Protein AF-A0AAE4MWT1-F1 (afdb_monomer_lite)

Sequence (106 aa):
MREQGLRPGDPDWEKWGICDYITKPRVQAAITGKTPNEQPIKGNYRFTDEFPMSDGFEENAEFFTLTYEAEKSVSHNLAFVRIAPLLWLRAGARGERIEKIPGIRI

pLDDT: mean 89.34, std 9.92, range [42.38, 97.25]

Secondary structure (DSSP, 8-state):
-GGGT--TT-HHHHTTSHIIIIIHHHHHHHHHSB-TTSPBPPSEE-SSS-EEGGG--S------------HHHHHTTTTHHHHHHHHHHHTTS-S----S-TT---

Organism: NCBI:txid1463164

Structure (mmCIF, N/CA/C/O backbone):
data_AF-A0AAE4MWT1-F1
#
_entry.id   AF-A0AAE4MWT1-F1
#
loop_
_atom_site.group_PDB
_atom_site.id
_atom_site.type_symbol
_atom_site.label_atom_id
_atom_site.label_alt_id
_atom_site.label_comp_id
_atom_site.label_asym_id
_atom_site.label_entity_id
_atom_site.label_seq_id
_atom_site.pdbx_PDB_ins_code
_atom_site.Cartn_x
_atom_site.Cartn_y
_atom_site.Cartn_z
_atom_site.occupancy
_atom_site.B_iso_or_equiv
_atom_site.auth_seq_id
_atom_site.auth_comp_id
_atom_site.auth_asym_id
_atom_site.auth_atom_id
_atom_site.pdbx_PDB_model_num
ATOM 1 N N . MET A 1 1 ? 2.701 23.025 7.961 1.00 68.88 1 MET A N 1
ATOM 2 C CA . MET A 1 1 ? 1.559 22.149 8.316 1.00 68.88 1 MET A CA 1
ATOM 3 C C . MET A 1 1 ? 0.882 22.538 9.622 1.00 68.88 1 MET A C 1
ATOM 5 O O . MET A 1 1 ? -0.283 22.891 9.568 1.00 68.88 1 MET A O 1
ATOM 9 N N . ARG A 1 2 ? 1.569 22.553 10.777 1.00 72.38 2 ARG A N 1
ATOM 10 C CA . ARG A 1 2 ? 0.937 22.999 12.042 1.00 72.38 2 ARG A CA 1
ATOM 11 C C . ARG A 1 2 ? 0.489 24.465 12.009 1.00 72.38 2 ARG A C 1
ATOM 13 O O . ARG A 1 2 ? -0.588 24.784 12.486 1.00 72.38 2 ARG A O 1
ATOM 20 N N . GLU A 1 3 ? 1.267 25.326 11.357 1.00 80.69 3 GLU A N 1
ATOM 21 C CA . GLU A 1 3 ? 0.911 26.734 11.097 1.00 80.69 3 GLU A CA 1
ATOM 22 C C . GLU A 1 3 ? -0.285 26.899 10.144 1.00 80.69 3 GLU A C 1
ATOM 24 O O . GLU A 1 3 ? -0.927 27.939 10.139 1.00 80.69 3 GLU A O 1
ATOM 29 N N . GLN A 1 4 ? -0.614 25.860 9.368 1.00 86.06 4 GLN A N 1
ATOM 30 C CA . GLN A 1 4 ? -1.811 25.809 8.519 1.00 86.06 4 GLN A CA 1
ATOM 31 C C . GLN A 1 4 ? -3.017 25.208 9.267 1.00 86.06 4 GLN A C 1
ATOM 33 O O . GLN A 1 4 ? -4.060 24.990 8.665 1.00 86.06 4 GLN A O 1
ATOM 38 N N . GLY A 1 5 ? -2.882 24.903 10.566 1.00 91.56 5 GLY A N 1
ATOM 39 C CA . GLY A 1 5 ? -3.947 24.334 11.399 1.00 91.56 5 GLY A CA 1
ATOM 40 C C . GLY A 1 5 ? -4.215 22.837 11.202 1.00 91.56 5 GLY A C 1
ATOM 41 O O . GLY A 1 5 ? -5.083 22.298 11.885 1.00 91.56 5 GLY A O 1
ATOM 42 N N . LEU A 1 6 ? -3.467 22.166 10.319 1.00 91.56 6 LEU A N 1
ATOM 43 C CA . LEU A 1 6 ? -3.643 20.744 10.009 1.00 91.56 6 LEU A CA 1
ATOM 44 C C . LEU A 1 6 ? -3.147 19.843 11.148 1.00 91.56 6 LEU A C 1
ATOM 46 O O . LEU A 1 6 ? -2.122 20.124 11.785 1.00 91.56 6 LEU A O 1
ATOM 50 N N . ARG A 1 7 ? -3.855 18.736 11.366 1.00 89.75 7 ARG A N 1
ATOM 51 C CA . ARG A 1 7 ? -3.580 17.721 12.388 1.00 89.75 7 ARG A CA 1
ATOM 52 C C . ARG A 1 7 ? -3.252 16.372 11.737 1.00 89.75 7 ARG A C 1
ATOM 54 O O . ARG A 1 7 ? -3.737 16.094 10.643 1.00 89.75 7 ARG A O 1
ATOM 61 N N . PRO A 1 8 ? -2.470 15.507 12.410 1.00 87.62 8 PRO A N 1
ATOM 62 C CA . PRO A 1 8 ? -2.338 14.112 11.997 1.00 87.62 8 PRO A CA 1
ATOM 63 C C . PRO A 1 8 ? -3.716 13.464 11.813 1.00 87.62 8 PRO A C 1
ATOM 65 O O . PRO A 1 8 ? -4.590 13.627 12.668 1.00 87.62 8 PRO A O 1
ATOM 68 N N . GLY A 1 9 ? -3.896 12.751 10.705 1.00 85.12 9 GLY A N 1
ATOM 69 C CA . GLY A 1 9 ? -5.171 12.199 10.250 1.00 85.12 9 GLY A CA 1
ATOM 70 C C . GLY A 1 9 ? -5.912 13.060 9.221 1.00 85.12 9 GLY A C 1
ATOM 71 O O . GLY A 1 9 ? -6.749 12.520 8.497 1.00 85.12 9 GLY A O 1
ATOM 72 N N . ASP A 1 10 ? -5.604 14.357 9.100 1.00 91.44 10 ASP A N 1
ATOM 73 C CA . ASP A 1 10 ? -6.190 15.187 8.045 1.00 91.44 10 ASP A CA 1
ATOM 74 C C . ASP A 1 10 ? -5.638 14.755 6.674 1.00 91.44 1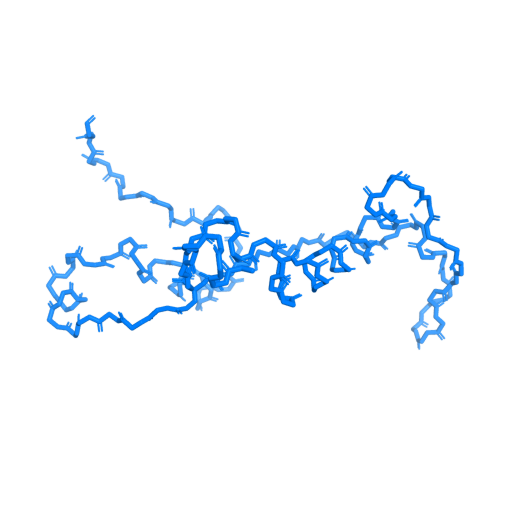0 ASP A C 1
ATOM 76 O O . ASP A 1 10 ? -4.423 14.599 6.536 1.00 91.44 10 ASP A O 1
ATOM 80 N N . PRO A 1 11 ? -6.463 14.624 5.618 1.00 91.50 11 PRO A N 1
ATOM 81 C CA . PRO A 1 11 ? -5.983 14.191 4.300 1.00 91.50 11 PRO A CA 1
ATOM 82 C C . PRO A 1 11 ? -4.846 15.060 3.742 1.00 91.50 11 PRO A C 1
ATOM 84 O O . PRO A 1 11 ? -3.890 14.556 3.153 1.00 91.50 11 PRO A O 1
ATOM 87 N N . ASP A 1 12 ? -4.913 16.373 3.976 1.00 91.88 12 ASP A N 1
ATOM 88 C CA . ASP A 1 12 ? -3.876 17.319 3.559 1.00 91.88 12 ASP A CA 1
ATOM 89 C C . ASP A 1 12 ? -2.582 17.215 4.371 1.00 91.88 12 ASP A C 1
ATOM 91 O O . ASP A 1 12 ? -1.541 17.687 3.909 1.00 91.88 12 ASP A O 1
ATOM 95 N N . TRP A 1 13 ? -2.634 16.594 5.551 1.00 91.50 13 TRP A N 1
ATOM 96 C CA . TRP A 1 13 ? -1.465 16.210 6.333 1.00 91.50 13 TRP A CA 1
ATOM 97 C C . TRP A 1 13 ? -0.900 14.875 5.835 1.00 91.50 13 TRP A C 1
ATOM 99 O O . TRP A 1 13 ? 0.279 14.791 5.485 1.00 91.50 13 TRP A O 1
ATOM 109 N N . GLU A 1 14 ? -1.746 13.845 5.756 1.00 91.62 14 GLU A N 1
ATOM 110 C CA . GLU A 1 14 ? -1.335 12.469 5.453 1.00 91.62 14 GLU A CA 1
ATOM 111 C C . GLU A 1 14 ? -0.725 12.320 4.057 1.00 91.62 14 GLU A C 1
ATOM 113 O O . GLU A 1 14 ? 0.275 11.619 3.909 1.00 91.62 14 GLU A O 1
ATOM 118 N N . LYS A 1 15 ? -1.209 13.077 3.059 1.00 92.75 15 LYS A N 1
ATOM 119 C CA . LYS A 1 15 ? -0.686 13.024 1.680 1.00 92.75 15 LYS A CA 1
ATOM 120 C C . LYS A 1 15 ? 0.809 13.334 1.547 1.00 92.75 15 LYS A C 1
ATOM 122 O O . LYS A 1 15 ? 1.409 12.987 0.535 1.00 92.75 15 LYS A O 1
ATOM 127 N N . TRP A 1 16 ? 1.403 14.007 2.535 1.00 92.88 16 TRP A N 1
ATOM 128 C CA . TRP A 1 16 ? 2.839 14.307 2.573 1.00 92.88 16 TRP A CA 1
ATOM 129 C C . TRP A 1 16 ? 3.619 13.400 3.532 1.00 92.88 16 TRP A C 1
ATOM 131 O O . TRP A 1 16 ? 4.840 13.521 3.648 1.00 92.88 16 TRP A O 1
ATOM 141 N N . GLY A 1 17 ? 2.936 12.493 4.230 1.00 91.38 17 GLY A N 1
ATOM 142 C CA . GLY A 1 17 ? 3.563 11.448 5.023 1.00 91.38 17 GLY A CA 1
ATOM 143 C C . GLY A 1 17 ? 4.356 10.483 4.142 1.00 91.38 17 GLY A C 1
ATOM 144 O O . GLY A 1 17 ? 4.057 10.292 2.966 1.00 91.38 17 GLY A O 1
ATOM 145 N N . ILE A 1 18 ? 5.373 9.831 4.715 1.00 93.44 18 ILE A N 1
ATOM 146 C CA . ILE A 1 18 ? 6.272 8.931 3.968 1.00 93.44 18 ILE A CA 1
ATOM 147 C C . ILE A 1 18 ? 5.489 7.816 3.260 1.00 93.44 18 ILE A C 1
ATOM 149 O O . ILE A 1 18 ? 5.808 7.473 2.123 1.00 93.44 18 ILE A O 1
ATOM 153 N N . CYS A 1 19 ? 4.457 7.267 3.910 1.00 92.75 19 CYS A N 1
ATOM 154 C CA . CYS A 1 19 ? 3.650 6.194 3.334 1.00 92.75 19 CYS A CA 1
ATOM 155 C C . CYS A 1 19 ? 2.960 6.639 2.035 1.00 92.75 19 CYS A C 1
ATOM 157 O O . CYS A 1 19 ? 3.168 6.014 0.997 1.00 92.75 19 CYS A O 1
ATOM 159 N N . ASP A 1 20 ? 2.206 7.739 2.077 1.00 93.88 20 ASP A N 1
ATOM 160 C CA . ASP A 1 20 ? 1.414 8.208 0.935 1.00 93.88 20 ASP A CA 1
ATOM 161 C C . ASP A 1 20 ? 2.255 8.919 -0.124 1.00 93.88 20 ASP A C 1
ATOM 163 O O . ASP A 1 20 ? 2.030 8.723 -1.315 1.00 93.88 20 ASP A O 1
ATOM 167 N N . TYR A 1 21 ? 3.250 9.706 0.285 1.00 94.88 21 TYR A N 1
ATOM 168 C CA . TYR A 1 21 ? 4.037 10.514 -0.642 1.00 94.88 21 TYR A CA 1
ATOM 169 C C . TYR A 1 21 ? 5.175 9.740 -1.313 1.00 94.88 21 TYR A C 1
ATOM 171 O O . TYR A 1 21 ? 5.544 10.031 -2.449 1.00 94.88 21 TYR A O 1
ATOM 179 N N . ILE A 1 22 ? 5.761 8.759 -0.618 1.00 94.62 22 ILE A N 1
ATOM 180 C CA . ILE A 1 22 ? 6.950 8.041 -1.095 1.00 94.62 22 ILE A CA 1
ATOM 181 C C . ILE A 1 22 ? 6.652 6.564 -1.314 1.00 94.62 22 ILE A C 1
ATOM 183 O O . ILE A 1 22 ? 6.854 6.056 -2.417 1.00 94.62 22 ILE A O 1
ATOM 187 N N . THR A 1 23 ? 6.197 5.853 -0.283 1.00 95.88 23 THR A N 1
ATOM 188 C CA . THR A 1 23 ? 6.108 4.388 -0.324 1.00 95.88 23 THR A CA 1
ATOM 189 C C . THR A 1 23 ? 5.071 3.911 -1.334 1.00 95.88 23 THR A C 1
ATOM 191 O O . THR A 1 23 ? 5.419 3.126 -2.214 1.00 95.88 23 THR A O 1
ATOM 194 N N . LYS A 1 24 ? 3.825 4.399 -1.259 1.00 95.88 24 LYS A N 1
ATOM 195 C CA . LYS A 1 24 ? 2.748 3.989 -2.173 1.00 95.88 24 LYS A CA 1
ATOM 196 C C . LYS A 1 24 ? 3.091 4.281 -3.643 1.00 95.88 24 LYS A C 1
ATOM 198 O O . LYS A 1 24 ? 3.035 3.337 -4.432 1.00 95.88 24 LYS A O 1
ATOM 203 N N . PRO A 1 25 ? 3.554 5.492 -4.027 1.00 95.81 25 PRO A N 1
ATOM 204 C CA . PRO A 1 25 ? 3.960 5.761 -5.405 1.00 95.81 25 PRO A CA 1
ATOM 205 C C . PRO A 1 25 ? 5.117 4.881 -5.876 1.00 95.81 25 PRO A C 1
ATOM 207 O O . PRO A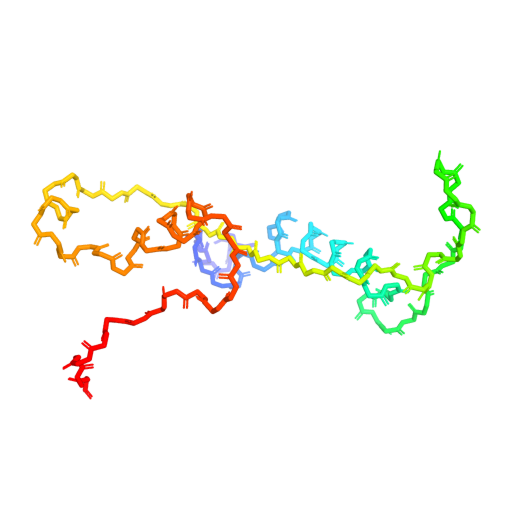 1 25 ? 5.131 4.467 -7.028 1.00 95.81 25 PRO A O 1
ATOM 210 N N . ARG A 1 26 ? 6.081 4.548 -5.004 1.00 95.94 26 ARG A N 1
ATOM 211 C CA . ARG A 1 26 ? 7.193 3.652 -5.365 1.00 95.94 26 ARG A CA 1
ATOM 212 C C . ARG A 1 26 ? 6.749 2.209 -5.573 1.00 95.94 26 ARG A C 1
ATOM 214 O O . ARG A 1 26 ? 7.249 1.568 -6.489 1.00 95.94 26 ARG A O 1
ATOM 221 N N . VAL A 1 27 ? 5.838 1.704 -4.743 1.00 96.56 27 VAL A N 1
ATOM 222 C CA . VAL A 1 27 ? 5.263 0.361 -4.911 1.00 96.56 27 VAL A CA 1
ATOM 223 C C . VAL A 1 27 ? 4.444 0.300 -6.198 1.00 96.56 27 VAL A C 1
ATOM 225 O O . VAL A 1 27 ? 4.651 -0.603 -7.001 1.00 96.56 27 VAL A O 1
ATOM 228 N N . GLN A 1 28 ? 3.591 1.298 -6.447 1.00 96.38 28 GLN A N 1
ATOM 229 C CA . GLN A 1 28 ? 2.855 1.406 -7.706 1.00 96.38 28 GLN A CA 1
ATOM 230 C C . GLN A 1 28 ? 3.807 1.475 -8.905 1.00 96.38 28 GLN A C 1
ATOM 232 O O . GLN A 1 28 ? 3.571 0.819 -9.915 1.00 96.38 28 GLN A O 1
ATOM 237 N N . ALA A 1 29 ? 4.893 2.239 -8.798 1.00 96.12 29 ALA A N 1
ATOM 238 C CA . ALA A 1 29 ? 5.874 2.367 -9.863 1.00 96.12 29 ALA A CA 1
ATOM 239 C C . ALA A 1 29 ? 6.596 1.045 -10.148 1.00 96.12 29 ALA A C 1
ATOM 241 O O . ALA A 1 29 ? 6.756 0.683 -11.307 1.00 96.12 29 ALA A O 1
ATOM 242 N N . ALA A 1 30 ? 6.970 0.296 -9.108 1.00 95.00 30 ALA A N 1
ATOM 243 C CA . ALA A 1 30 ? 7.551 -1.033 -9.267 1.00 95.00 30 ALA A CA 1
ATOM 244 C C . ALA A 1 30 ? 6.579 -1.989 -9.973 1.00 95.00 30 ALA A C 1
ATOM 246 O O . ALA A 1 30 ? 6.971 -2.644 -10.929 1.00 95.00 30 ALA A O 1
ATOM 247 N N . ILE A 1 31 ? 5.310 -2.010 -9.554 1.00 96.50 31 ILE A N 1
ATOM 248 C CA . ILE A 1 31 ? 4.284 -2.889 -10.131 1.00 96.50 31 ILE A CA 1
ATOM 249 C C . ILE A 1 31 ? 3.965 -2.522 -11.583 1.00 96.50 31 ILE A C 1
ATOM 251 O O . ILE A 1 31 ? 3.860 -3.386 -12.439 1.00 96.50 31 ILE A O 1
ATOM 255 N N . THR A 1 32 ? 3.809 -1.235 -11.880 1.00 96.62 32 THR A N 1
ATOM 256 C CA . THR A 1 32 ? 3.355 -0.775 -13.205 1.00 96.62 32 THR A CA 1
ATOM 257 C C . THR A 1 32 ? 4.487 -0.509 -14.192 1.00 96.62 32 THR A C 1
ATOM 259 O O . THR A 1 32 ? 4.219 -0.229 -15.359 1.00 96.62 32 THR A O 1
ATOM 262 N N . GLY A 1 33 ? 5.734 -0.487 -13.717 1.00 96.62 33 GLY A N 1
ATOM 263 C CA . GLY A 1 33 ? 6.908 -0.086 -14.490 1.00 96.62 33 GLY A CA 1
ATOM 264 C C . GLY A 1 33 ? 6.937 1.392 -14.894 1.00 96.62 33 GLY A C 1
ATOM 265 O O . GLY A 1 33 ? 7.729 1.795 -15.751 1.00 96.62 33 GLY A O 1
ATOM 266 N N . LYS A 1 34 ? 6.089 2.234 -14.290 1.00 97.25 34 LYS A N 1
ATOM 267 C CA . LYS A 1 34 ? 5.951 3.657 -14.627 1.00 97.25 34 LYS A CA 1
ATOM 268 C C . LYS A 1 34 ? 6.187 4.547 -13.418 1.00 97.25 34 LYS A C 1
ATOM 270 O O . LYS A 1 34 ? 5.756 4.269 -12.309 1.00 97.25 34 LYS A O 1
ATOM 275 N N . THR A 1 35 ? 6.851 5.671 -13.634 1.00 94.88 35 THR A N 1
ATOM 276 C CA . THR A 1 35 ? 6.950 6.745 -12.640 1.00 94.88 35 THR A CA 1
ATOM 277 C C . THR A 1 35 ? 5.565 7.341 -12.336 1.00 94.88 35 THR A C 1
ATOM 279 O O . THR A 1 35 ? 4.644 7.177 -13.137 1.00 94.88 35 THR A O 1
ATOM 282 N N . PRO A 1 36 ? 5.409 8.118 -11.245 1.00 92.19 36 PRO A N 1
ATOM 283 C CA . PRO A 1 36 ? 4.159 8.836 -10.966 1.00 92.19 36 PRO A 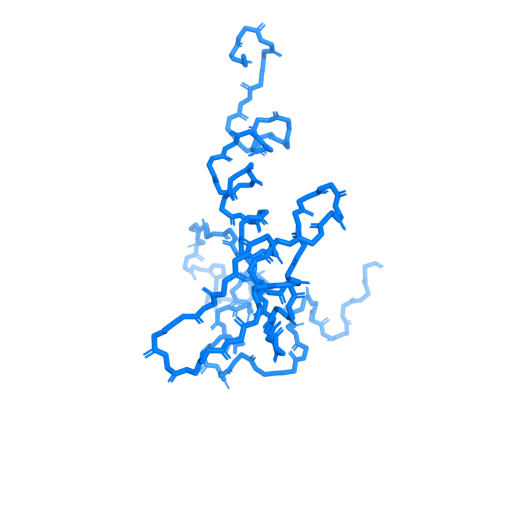CA 1
ATOM 284 C C . PRO A 1 36 ? 3.711 9.794 -12.084 1.00 92.19 36 PRO A C 1
ATOM 286 O O . PRO A 1 36 ? 2.538 10.133 -12.159 1.00 92.19 36 PRO A O 1
ATOM 289 N N . ASN A 1 37 ? 4.632 10.198 -12.967 1.00 93.75 37 ASN A N 1
ATOM 290 C CA . ASN A 1 37 ? 4.357 11.018 -14.151 1.00 93.75 37 ASN A CA 1
ATOM 291 C C . ASN A 1 37 ? 4.127 10.166 -15.419 1.00 93.75 37 ASN A C 1
ATOM 293 O O . ASN A 1 37 ? 4.342 10.649 -16.527 1.00 93.75 37 ASN A O 1
ATOM 297 N N . GLU A 1 38 ? 3.797 8.881 -15.260 1.00 94.12 38 GLU A N 1
ATOM 298 C CA . GLU A 1 38 ? 3.516 7.898 -16.321 1.00 94.12 38 GLU A CA 1
ATOM 299 C C . GLU A 1 38 ? 4.685 7.556 -17.263 1.00 94.12 38 GLU A C 1
ATOM 301 O O . GLU A 1 38 ? 4.522 6.803 -18.224 1.00 94.12 38 GLU A O 1
ATOM 306 N N . GLN A 1 39 ? 5.892 8.048 -16.983 1.00 96.88 39 GL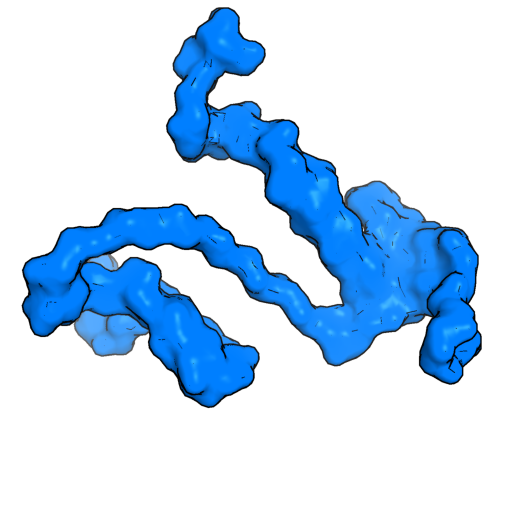N A N 1
ATOM 307 C CA . GLN A 1 39 ? 7.076 7.726 -17.785 1.00 96.88 39 GLN A CA 1
ATOM 308 C C . GLN A 1 39 ? 7.612 6.331 -17.437 1.00 96.88 39 GLN A C 1
ATOM 310 O O . GLN A 1 39 ? 7.686 6.024 -16.246 1.00 96.88 39 GLN A O 1
ATOM 315 N N . PRO A 1 40 ? 8.055 5.520 -18.415 1.00 97.12 40 PRO A N 1
ATOM 316 C CA . PRO A 1 40 ? 8.682 4.227 -18.149 1.00 97.12 40 PRO A CA 1
ATOM 317 C C . PRO A 1 40 ? 9.908 4.349 -17.238 1.00 97.12 40 PRO A C 1
ATOM 319 O O . PRO A 1 40 ? 10.733 5.256 -17.398 1.00 97.12 40 PRO A O 1
ATOM 322 N N . ILE A 1 41 ? 10.048 3.422 -16.293 1.00 96.25 41 ILE A N 1
ATOM 323 C CA . ILE A 1 41 ? 11.214 3.357 -15.410 1.00 96.25 41 ILE A CA 1
ATOM 324 C C . ILE A 1 41 ? 12.412 2.835 -16.199 1.00 96.25 41 ILE A C 1
ATOM 326 O O . ILE A 1 41 ? 12.338 1.831 -16.902 1.00 96.25 41 ILE A O 1
ATOM 330 N N . LYS A 1 42 ? 13.543 3.530 -16.070 1.00 95.19 42 LYS A N 1
ATOM 331 C CA . LYS A 1 42 ? 14.795 3.149 -16.724 1.00 95.19 42 LYS A CA 1
ATOM 332 C C . LYS A 1 42 ? 15.551 2.127 -15.880 1.00 95.19 42 LYS A C 1
ATOM 334 O O . LYS A 1 42 ? 15.731 2.337 -14.684 1.00 95.19 42 LYS A O 1
ATOM 339 N N . GLY A 1 43 ? 16.092 1.107 -16.538 1.00 93.31 43 GLY A N 1
ATOM 340 C CA . GLY A 1 43 ? 16.928 0.079 -15.922 1.00 93.31 43 GLY A CA 1
ATOM 341 C C . GLY A 1 43 ? 16.301 -1.307 -16.016 1.00 93.31 43 GLY A C 1
ATOM 342 O O . GLY A 1 43 ? 15.180 -1.455 -16.494 1.00 93.31 43 GLY A O 1
ATOM 343 N N . ASN A 1 44 ? 17.042 -2.306 -15.541 1.00 93.50 44 ASN A N 1
ATOM 344 C CA . ASN A 1 44 ? 16.626 -3.706 -15.536 1.00 93.50 44 ASN A CA 1
ATOM 345 C C . ASN A 1 44 ? 16.650 -4.240 -14.102 1.00 93.50 44 ASN A C 1
ATOM 347 O O . ASN A 1 44 ? 17.547 -3.885 -13.325 1.00 93.50 44 ASN A O 1
ATOM 351 N N . TYR A 1 45 ? 15.714 -5.125 -13.767 1.00 91.06 45 TYR A N 1
ATOM 352 C CA . TYR A 1 45 ? 15.894 -6.038 -12.641 1.00 91.06 45 TYR A CA 1
ATOM 353 C C . TYR A 1 45 ? 17.001 -7.041 -12.990 1.00 91.06 45 TYR A C 1
ATOM 355 O O . TYR A 1 45 ? 17.163 -7.378 -14.153 1.00 91.06 45 TYR A O 1
ATOM 363 N N . ARG A 1 46 ? 17.836 -7.445 -12.020 1.00 87.69 46 ARG A N 1
ATOM 364 C CA . ARG A 1 46 ? 19.047 -8.264 -12.278 1.00 87.69 46 ARG A CA 1
ATOM 365 C C . ARG A 1 46 ? 19.237 -9.452 -11.329 1.00 87.69 46 ARG A C 1
ATOM 367 O O . ARG A 1 46 ? 20.282 -10.089 -11.367 1.00 87.69 46 ARG A O 1
ATOM 374 N N . PHE A 1 47 ? 18.299 -9.691 -10.411 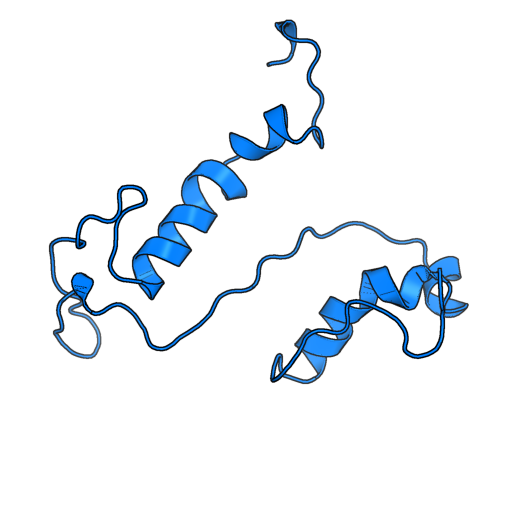1.00 75.88 47 PHE A N 1
ATOM 375 C CA . PHE A 1 47 ? 18.515 -10.616 -9.289 1.00 75.88 47 PHE A CA 1
ATOM 376 C C . PHE A 1 47 ? 18.039 -12.051 -9.552 1.00 75.88 47 PHE A C 1
ATOM 378 O O . PHE A 1 47 ? 18.695 -12.978 -9.088 1.00 75.88 47 PHE A O 1
ATOM 385 N N . THR A 1 48 ? 16.929 -12.241 -10.270 1.00 74.25 48 THR A N 1
ATOM 386 C CA . THR A 1 48 ? 16.407 -13.569 -10.643 1.00 74.25 48 THR A CA 1
ATOM 387 C C . THR A 1 48 ? 16.496 -13.759 -12.150 1.00 74.25 48 THR A C 1
ATOM 389 O O . THR A 1 48 ? 17.313 -14.545 -12.616 1.00 74.25 48 THR A O 1
ATOM 392 N N . ASP A 1 49 ? 15.752 -12.938 -12.888 1.00 82.69 49 ASP A N 1
ATOM 393 C CA . ASP A 1 49 ? 15.745 -12.846 -14.343 1.00 82.69 49 ASP A CA 1
ATOM 394 C C . ASP A 1 49 ? 16.020 -11.394 -14.740 1.00 82.69 49 ASP A C 1
ATOM 396 O O . ASP A 1 49 ? 15.568 -10.462 -14.064 1.00 82.69 49 ASP A O 1
ATOM 400 N N . GLU A 1 50 ? 16.795 -11.185 -15.808 1.00 90.88 50 GLU A N 1
ATOM 401 C CA . GLU A 1 50 ? 17.040 -9.837 -16.315 1.00 90.88 50 GLU A CA 1
ATOM 402 C C . GLU A 1 50 ? 15.913 -9.404 -17.249 1.00 90.88 50 GLU A C 1
ATOM 404 O O . GLU A 1 50 ? 15.796 -9.899 -18.368 1.00 90.88 50 GLU A O 1
ATOM 409 N N . PHE A 1 51 ? 15.102 -8.452 -16.792 1.00 93.50 51 PHE A N 1
ATOM 410 C CA . PHE A 1 51 ? 14.047 -7.838 -17.593 1.00 93.50 51 PHE A CA 1
ATOM 411 C C . PHE A 1 51 ? 13.923 -6.334 -17.287 1.00 93.50 51 PHE A C 1
ATOM 413 O O . PHE A 1 51 ? 14.334 -5.882 -16.207 1.00 93.50 51 PHE A O 1
ATOM 420 N N . PRO A 1 52 ? 13.404 -5.532 -18.233 1.00 95.56 52 PRO A N 1
ATOM 421 C CA . PRO A 1 52 ? 13.209 -4.099 -18.045 1.00 95.56 52 PRO A CA 1
ATOM 422 C C . PRO A 1 52 ? 12.304 -3.780 -16.852 1.00 95.56 52 PRO A C 1
ATOM 424 O O . PRO A 1 52 ? 11.216 -4.328 -16.717 1.00 95.56 52 PRO A O 1
ATOM 427 N N . MET A 1 53 ? 12.689 -2.804 -16.025 1.00 95.06 53 MET A N 1
ATOM 428 C CA . MET A 1 53 ? 11.812 -2.304 -14.954 1.00 95.06 53 MET A CA 1
ATOM 429 C C . MET A 1 53 ? 10.505 -1.717 -15.501 1.00 95.06 53 MET A C 1
ATOM 431 O O . MET A 1 53 ? 9.522 -1.654 -14.774 1.00 95.06 53 MET A O 1
ATOM 435 N N . SER A 1 54 ? 10.494 -1.286 -16.767 1.00 96.69 54 SER A N 1
ATOM 436 C CA . SER A 1 54 ? 9.304 -0.791 -17.462 1.00 96.69 54 SER A CA 1
ATOM 437 C C . SER A 1 54 ? 8.214 -1.835 -17.661 1.00 96.69 54 SER A C 1
ATOM 439 O O . SER A 1 54 ? 7.066 -1.450 -17.870 1.00 96.69 54 SER A O 1
ATOM 441 N N . ASP A 1 55 ? 8.565 -3.118 -17.610 1.00 95.69 55 ASP A N 1
ATOM 442 C CA . ASP A 1 55 ? 7.608 -4.208 -17.806 1.00 95.69 55 ASP A CA 1
ATOM 443 C C . ASP A 1 55 ? 6.765 -4.427 -16.543 1.00 95.69 55 ASP A C 1
ATOM 445 O O . ASP A 1 55 ? 5.646 -4.927 -16.624 1.00 95.69 55 ASP A O 1
ATOM 449 N N . GLY A 1 56 ? 7.263 -3.968 -15.389 1.00 94.31 56 GLY A N 1
ATOM 450 C CA . GLY A 1 56 ? 6.568 -4.077 -14.116 1.00 94.31 56 GLY A CA 1
ATOM 451 C C . GLY A 1 56 ? 6.426 -5.524 -13.647 1.00 94.31 56 GLY A C 1
ATOM 452 O O . GLY A 1 56 ? 7.297 -6.360 -13.883 1.00 94.31 56 GLY A O 1
ATOM 453 N N . PHE A 1 57 ? 5.333 -5.783 -12.943 1.00 94.12 57 PHE A N 1
ATOM 454 C CA . PHE A 1 57 ? 5.006 -7.039 -12.279 1.00 94.12 57 PHE A CA 1
ATOM 455 C C . PHE A 1 57 ? 3.507 -7.325 -12.496 1.00 94.12 57 PHE A C 1
ATOM 457 O O . PHE A 1 57 ? 2.679 -6.417 -12.379 1.00 94.12 57 PHE A O 1
ATOM 464 N N . GLU A 1 58 ? 3.144 -8.571 -12.814 1.00 93.69 58 GLU A N 1
ATOM 465 C CA . GLU A 1 58 ? 1.755 -9.060 -12.857 1.00 93.69 58 GLU A CA 1
ATOM 466 C C . GLU A 1 58 ? 1.213 -9.306 -11.433 1.00 93.69 58 GLU A C 1
ATOM 468 O O . GLU A 1 58 ? 0.738 -10.379 -11.059 1.00 93.69 58 GLU A O 1
ATOM 473 N N . GLU A 1 59 ? 1.306 -8.274 -10.603 1.00 92.19 59 GLU A N 1
ATOM 474 C CA . GLU A 1 59 ? 0.998 -8.320 -9.185 1.00 92.19 59 GLU A CA 1
ATOM 475 C C . GLU A 1 59 ? 0.181 -7.090 -8.780 1.00 92.19 59 GLU A C 1
ATOM 477 O O . GLU A 1 59 ? 0.151 -6.062 -9.456 1.00 92.19 59 GLU A O 1
ATOM 482 N N . ASN A 1 60 ? -0.501 -7.175 -7.641 1.00 92.62 60 ASN A N 1
ATOM 483 C CA . ASN A 1 60 ? -1.225 -6.061 -7.044 1.00 92.62 60 ASN A CA 1
ATOM 484 C C . ASN A 1 60 ? -0.689 -5.742 -5.642 1.00 92.62 60 ASN A C 1
ATOM 486 O O . ASN A 1 60 ? 0.008 -6.537 -5.013 1.00 92.62 60 ASN A O 1
ATOM 490 N N . ALA A 1 61 ? -1.041 -4.563 -5.135 1.00 93.25 61 ALA A N 1
ATOM 491 C CA . ALA A 1 61 ? -0.780 -4.171 -3.756 1.00 93.25 61 ALA A CA 1
ATOM 492 C C . ALA A 1 61 ? -2.016 -3.492 -3.164 1.00 93.25 61 ALA A C 1
ATOM 494 O O . ALA A 1 61 ? -2.602 -2.613 -3.791 1.00 93.25 61 ALA A O 1
ATOM 495 N N . GLU A 1 62 ? -2.372 -3.880 -1.941 1.00 91.75 62 GLU A N 1
ATOM 496 C CA . GLU A 1 62 ? -3.445 -3.275 -1.150 1.00 91.75 62 GLU A CA 1
ATOM 497 C C . GLU A 1 62 ? -2.831 -2.670 0.119 1.00 91.75 62 GLU A C 1
ATOM 499 O O . GLU A 1 62 ? -1.997 -3.295 0.780 1.00 91.75 62 GLU A O 1
ATOM 504 N N . PHE A 1 63 ? -3.228 -1.444 0.463 1.00 91.44 63 PHE A N 1
ATOM 505 C CA . PHE A 1 63 ? -2.691 -0.715 1.613 1.00 91.44 63 PHE A CA 1
ATOM 506 C C . PHE A 1 63 ? -3.743 -0.563 2.705 1.00 91.44 63 PHE A C 1
ATOM 508 O O . PHE A 1 63 ? -4.882 -0.191 2.436 1.00 91.44 63 PHE A O 1
ATOM 515 N N . PHE A 1 64 ? -3.329 -0.762 3.956 1.00 88.88 64 PHE A N 1
ATOM 516 C CA . PHE A 1 64 ? -4.213 -0.676 5.113 1.00 88.88 64 PHE A CA 1
ATOM 517 C C . PHE A 1 64 ? -3.688 0.320 6.138 1.00 88.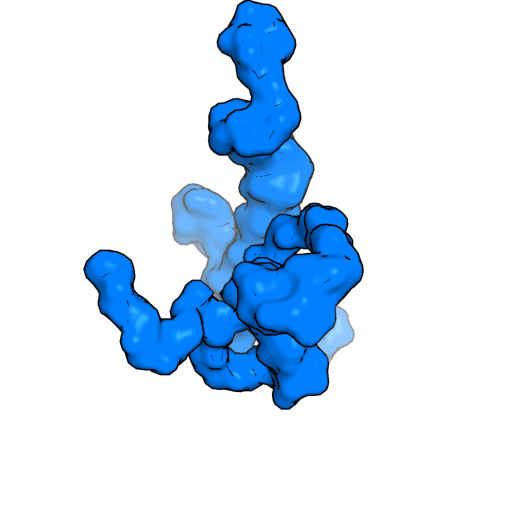88 64 PHE A C 1
ATOM 519 O O . PHE A 1 64 ? -2.505 0.310 6.480 1.00 88.88 64 PHE A O 1
ATOM 526 N N . THR A 1 65 ? -4.592 1.136 6.676 1.00 87.56 65 THR A N 1
ATOM 527 C CA . THR A 1 65 ? -4.328 1.926 7.879 1.00 87.56 65 THR A CA 1
ATOM 528 C C . THR A 1 65 ? -4.708 1.090 9.090 1.00 87.56 65 THR A C 1
ATOM 530 O O . THR A 1 65 ? -5.871 0.733 9.264 1.00 87.56 65 THR A O 1
ATOM 533 N N . LEU A 1 66 ? -3.722 0.772 9.925 1.00 88.88 66 LEU A N 1
ATOM 534 C CA . LEU A 1 66 ? -3.949 0.045 11.166 1.00 88.88 66 LEU A CA 1
ATOM 535 C C . LEU A 1 66 ? -4.364 1.015 12.270 1.00 88.88 66 LEU A C 1
ATOM 537 O O . LEU A 1 66 ? -3.675 1.996 12.549 1.00 88.88 66 LEU A O 1
ATOM 541 N N . THR A 1 67 ? -5.481 0.707 12.913 1.00 88.25 67 THR A N 1
ATOM 542 C CA . THR A 1 67 ? -5.987 1.414 14.089 1.00 88.25 67 THR A CA 1
ATOM 543 C C . THR A 1 67 ? -6.217 0.423 15.222 1.00 88.25 67 THR A C 1
ATOM 545 O O . THR A 1 67 ? -6.237 -0.792 15.020 1.00 88.25 67 THR A O 1
ATOM 548 N N . TYR A 1 68 ? -6.388 0.944 16.433 1.00 91.69 68 TYR A N 1
ATOM 549 C CA . TYR A 1 68 ? -6.824 0.142 17.568 1.00 91.69 68 TYR A CA 1
ATOM 550 C C . TYR A 1 68 ? -8.346 0.138 17.632 1.00 91.69 68 TYR A C 1
ATOM 552 O O . TYR A 1 68 ? -8.980 1.176 17.460 1.00 91.69 68 TYR A O 1
ATOM 560 N N . GLU A 1 69 ? -8.913 -1.027 17.916 1.00 93.31 69 GLU A N 1
ATOM 561 C CA . GLU A 1 69 ? -10.348 -1.210 18.096 1.00 93.31 69 GLU A CA 1
ATOM 562 C C . GLU A 1 69 ? -10.647 -1.707 19.507 1.00 93.31 69 GLU A C 1
ATOM 564 O O . GLU A 1 69 ? -9.842 -2.402 20.133 1.00 93.31 69 GLU A O 1
ATOM 569 N N . ALA A 1 70 ? -11.824 -1.348 20.017 1.00 95.38 70 ALA A N 1
ATOM 570 C CA . ALA A 1 70 ? -12.269 -1.812 21.321 1.00 95.38 70 ALA A CA 1
ATOM 571 C C . ALA A 1 70 ? -12.649 -3.298 21.259 1.00 95.38 70 ALA A C 1
ATOM 573 O O . ALA A 1 70 ? -13.501 -3.694 20.461 1.00 95.38 70 ALA A O 1
ATOM 574 N N . GLU A 1 71 ? -12.091 -4.106 22.164 1.00 94.62 71 GLU A N 1
ATOM 575 C CA . GLU A 1 71 ? -12.346 -5.552 22.242 1.00 94.62 71 GLU A CA 1
ATOM 576 C C . GLU A 1 71 ? -13.847 -5.873 22.268 1.00 94.62 71 GLU A C 1
ATOM 578 O O . GLU A 1 71 ? -14.317 -6.709 21.500 1.00 94.62 71 GLU A O 1
ATOM 583 N N . LYS A 1 72 ? -14.621 -5.149 23.090 1.00 95.31 72 LYS A N 1
ATOM 584 C CA . LYS A 1 72 ? -16.077 -5.335 23.195 1.00 95.31 72 LYS A CA 1
ATOM 585 C C . LYS A 1 72 ? -16.808 -5.059 21.881 1.00 95.31 72 LYS A C 1
ATOM 587 O O . LYS A 1 72 ? -17.797 -5.725 21.598 1.00 95.31 72 LYS A O 1
ATOM 592 N N . SER A 1 73 ? -16.359 -4.090 21.086 1.00 93.44 73 SER A N 1
ATOM 593 C CA . SER A 1 73 ? -16.980 -3.788 19.791 1.00 93.44 73 SER A CA 1
ATOM 594 C C . SER A 1 73 ? -16.714 -4.900 18.781 1.00 93.44 73 SER A C 1
ATOM 596 O O . SER A 1 73 ? -17.582 -5.221 17.972 1.00 93.44 73 SER A O 1
ATOM 598 N N . VAL A 1 74 ? -15.530 -5.510 18.844 1.00 91.88 74 VAL A N 1
ATOM 599 C CA . VAL A 1 74 ? -15.171 -6.657 18.006 1.00 91.88 74 VAL A CA 1
ATOM 600 C C . VAL A 1 74 ? -15.941 -7.905 18.435 1.00 91.88 74 VAL A C 1
ATOM 602 O O . VAL A 1 74 ? -16.568 -8.545 17.595 1.00 91.88 74 VAL A O 1
ATOM 605 N N . SER A 1 75 ? -15.954 -8.227 19.732 1.00 91.62 75 SER A N 1
ATOM 606 C CA . SER A 1 75 ? -16.599 -9.441 20.247 1.00 91.62 75 SER A CA 1
ATOM 607 C C . SER A 1 75 ? -18.116 -9.451 20.043 1.00 91.62 75 SER A C 1
ATOM 609 O O . SER A 1 75 ? -18.681 -10.503 19.758 1.00 91.62 75 SER A O 1
ATOM 611 N N . HIS A 1 76 ? -18.772 -8.286 20.101 1.00 93.12 76 HIS A N 1
ATOM 612 C CA . HIS A 1 76 ? -20.202 -8.141 19.798 1.00 93.12 76 HIS A CA 1
ATOM 613 C C . HIS A 1 76 ? -20.497 -7.879 18.309 1.00 93.12 76 HIS A C 1
ATOM 615 O O . HIS A 1 76 ? -21.608 -7.480 17.971 1.00 93.12 76 HIS A O 1
ATOM 621 N N . ASN A 1 77 ? -19.525 -8.083 17.410 1.00 89.19 77 ASN A N 1
ATOM 622 C CA . ASN A 1 77 ? -19.679 -7.934 15.956 1.00 89.19 77 ASN A CA 1
ATOM 623 C C . ASN A 1 77 ? -20.064 -6.514 15.472 1.00 89.19 77 ASN A C 1
ATOM 625 O O . ASN A 1 77 ? -20.456 -6.328 14.322 1.00 89.19 77 ASN A O 1
ATOM 629 N N . LEU A 1 78 ? -19.921 -5.490 16.320 1.00 90.50 78 LEU A N 1
ATOM 630 C CA . LEU A 1 78 ? -20.227 -4.090 15.992 1.00 90.50 78 LEU A CA 1
ATOM 631 C C . LEU A 1 78 ? -19.126 -3.438 15.142 1.00 90.50 78 LEU A C 1
ATOM 633 O O . LEU A 1 78 ? -19.402 -2.552 14.339 1.00 90.50 78 LEU A O 1
ATOM 637 N N . ALA A 1 79 ? -17.880 -3.892 15.298 1.00 91.88 79 ALA A N 1
ATOM 638 C CA . ALA A 1 79 ? -16.714 -3.420 14.547 1.00 91.88 79 ALA A CA 1
ATOM 639 C C . ALA A 1 79 ? -16.298 -4.377 13.413 1.00 91.88 79 ALA A C 1
ATOM 641 O O . ALA A 1 79 ? -15.173 -4.297 12.924 1.00 91.88 79 ALA A O 1
ATOM 642 N N . PHE A 1 80 ? -17.179 -5.283 12.969 1.00 89.94 80 PHE A N 1
ATOM 643 C CA . PHE A 1 80 ? -16.824 -6.307 11.977 1.00 89.94 80 PHE A CA 1
ATOM 644 C C . PHE A 1 80 ? -16.177 -5.721 10.718 1.00 89.94 80 PHE A C 1
ATOM 646 O O . PHE A 1 80 ? -15.119 -6.179 10.306 1.00 89.94 80 PHE A O 1
ATOM 653 N N . VAL A 1 81 ? -16.756 -4.655 10.154 1.00 89.62 81 VAL A N 1
ATOM 654 C CA . VAL A 1 81 ? -16.219 -3.990 8.952 1.00 89.62 81 VAL A CA 1
ATOM 655 C C . VAL A 1 81 ? -14.791 -3.474 9.174 1.00 89.62 81 VAL A C 1
ATOM 657 O O . VAL A 1 81 ? -13.973 -3.541 8.263 1.00 89.62 81 VAL A O 1
ATOM 660 N N . ARG A 1 82 ? -14.452 -3.020 10.391 1.00 90.31 82 ARG A N 1
ATOM 661 C CA . ARG A 1 82 ? -13.107 -2.523 10.733 1.00 90.31 82 ARG A CA 1
ATOM 662 C C . ARG A 1 82 ? -12.058 -3.636 10.740 1.00 90.31 82 ARG A C 1
ATOM 664 O O . ARG A 1 82 ? -10.919 -3.391 10.361 1.00 90.31 82 ARG A O 1
ATOM 671 N N . ILE A 1 83 ? -12.437 -4.852 11.139 1.00 92.06 83 ILE A N 1
ATOM 672 C CA . ILE A 1 83 ? -11.523 -6.005 11.209 1.00 92.06 83 ILE A CA 1
ATOM 673 C C . ILE A 1 83 ? -11.609 -6.935 9.992 1.00 92.06 83 ILE A C 1
ATOM 675 O O . ILE A 1 83 ? -10.747 -7.796 9.818 1.00 92.06 83 ILE A O 1
ATOM 679 N N . ALA A 1 84 ? -12.622 -6.773 9.140 1.00 92.00 84 ALA A N 1
ATOM 680 C CA . ALA A 1 84 ? -12.852 -7.619 7.974 1.00 92.00 84 ALA A CA 1
ATOM 681 C C . ALA A 1 84 ? -11.632 -7.719 7.033 1.00 92.00 84 ALA A C 1
ATOM 683 O O . ALA A 1 84 ? -11.333 -8.835 6.599 1.00 92.00 84 ALA A O 1
ATOM 684 N N . PRO A 1 85 ? -10.853 -6.643 6.781 1.00 92.00 85 PRO A N 1
ATOM 685 C CA . PRO A 1 85 ? -9.613 -6.748 6.013 1.00 92.00 85 PRO A CA 1
ATOM 686 C C . PRO A 1 85 ? -8.595 -7.726 6.607 1.00 92.00 85 PRO A C 1
ATOM 688 O O . PRO A 1 85 ? -7.973 -8.489 5.873 1.00 92.00 85 PRO A O 1
ATOM 691 N N . LEU A 1 86 ? -8.456 -7.760 7.936 1.00 91.38 86 LEU A N 1
ATOM 692 C CA . LEU A 1 86 ? -7.536 -8.676 8.618 1.00 91.38 86 LEU A CA 1
ATOM 693 C C . LEU A 1 86 ? -8.001 -10.131 8.498 1.00 91.38 86 LEU A C 1
ATOM 695 O O . LEU A 1 86 ? -7.180 -11.034 8.345 1.00 91.38 86 LEU A O 1
ATOM 699 N N . LEU A 1 87 ? -9.316 -10.364 8.532 1.00 91.69 87 LEU A N 1
ATOM 700 C CA . LEU A 1 87 ? -9.893 -11.691 8.310 1.00 91.69 87 LEU A CA 1
ATOM 701 C C . LEU A 1 87 ? -9.679 -12.161 6.865 1.00 91.69 87 LEU A C 1
ATOM 703 O O . LEU A 1 87 ? -9.300 -13.310 6.653 1.00 91.69 87 LEU A O 1
ATOM 707 N N . TRP A 1 88 ? -9.856 -11.271 5.886 1.00 93.06 88 TRP A N 1
ATOM 708 C CA . TRP A 1 88 ? -9.574 -11.547 4.474 1.00 93.06 88 TRP A CA 1
ATOM 709 C C . TRP A 1 88 ? -8.086 -11.848 4.231 1.00 93.06 88 TRP A C 1
ATOM 711 O O . TRP A 1 88 ? -7.758 -12.837 3.573 1.00 93.06 88 TRP A O 1
ATOM 721 N N . LEU A 1 89 ? -7.180 -11.072 4.839 1.00 92.88 89 LEU A N 1
ATOM 722 C CA . LEU A 1 89 ? -5.739 -11.343 4.808 1.00 92.88 89 LEU A CA 1
ATOM 723 C C . LEU A 1 89 ? -5.415 -12.715 5.415 1.00 92.88 89 LEU A C 1
ATOM 725 O O . LEU A 1 89 ? -4.690 -13.503 4.810 1.00 92.88 89 LEU A O 1
ATOM 729 N N . ARG A 1 90 ? -6.004 -13.047 6.573 1.00 93.50 90 ARG A N 1
ATOM 730 C CA . ARG A 1 90 ? -5.841 -14.360 7.221 1.00 93.50 90 ARG A CA 1
ATOM 731 C C . ARG A 1 90 ? -6.364 -15.515 6.360 1.00 93.50 90 ARG A C 1
ATOM 733 O O . ARG A 1 90 ? -5.826 -16.615 6.445 1.00 93.50 90 ARG A O 1
ATOM 740 N N . ALA A 1 91 ? -7.386 -15.275 5.540 1.00 94.38 91 ALA A N 1
ATOM 741 C CA . ALA A 1 91 ? -7.938 -16.246 4.594 1.00 94.38 91 ALA A CA 1
ATOM 742 C C . ALA A 1 91 ? -7.103 -16.400 3.305 1.00 94.38 91 ALA A C 1
ATOM 744 O O . ALA A 1 91 ? -7.465 -17.189 2.433 1.00 94.38 91 ALA A O 1
ATOM 745 N N . GLY A 1 92 ? -5.985 -15.678 3.182 1.00 93.94 92 GLY A N 1
ATOM 746 C CA . GLY A 1 92 ? -5.047 -15.792 2.067 1.00 93.94 92 GLY A CA 1
ATOM 747 C C . GLY A 1 92 ? -5.099 -14.643 1.063 1.00 93.94 92 GLY A C 1
ATOM 748 O O . GLY A 1 92 ? -4.413 -14.734 0.050 1.00 93.94 92 GLY A O 1
ATOM 749 N N . ALA A 1 93 ? -5.870 -13.580 1.329 1.00 92.75 93 ALA A N 1
ATOM 750 C CA . ALA A 1 93 ? -5.861 -12.341 0.544 1.00 92.75 93 ALA A CA 1
ATOM 751 C C . ALA A 1 93 ? -6.185 -12.524 -0.955 1.00 92.75 93 ALA A C 1
ATOM 753 O O . ALA A 1 93 ? -5.578 -11.896 -1.821 1.00 92.75 93 ALA A O 1
ATOM 754 N N . ARG A 1 94 ? -7.130 -13.416 -1.276 1.00 91.81 94 ARG A N 1
ATOM 755 C CA . ARG A 1 94 ? -7.560 -13.694 -2.656 1.00 91.81 94 ARG A CA 1
ATOM 756 C C . ARG A 1 94 ? -9.003 -13.261 -2.884 1.00 91.81 94 ARG A C 1
ATOM 758 O O . ARG A 1 94 ? -9.848 -13.431 -2.007 1.00 91.81 94 ARG A O 1
ATOM 765 N N . GLY A 1 95 ? -9.279 -12.761 -4.086 1.00 90.62 95 GLY A N 1
ATOM 766 C CA . GLY A 1 95 ? -10.598 -12.254 -4.467 1.00 90.62 95 GLY A CA 1
ATOM 767 C C . GLY A 1 95 ? -10.924 -10.898 -3.840 1.00 90.62 95 GLY A C 1
ATOM 768 O O . GLY A 1 95 ? -10.045 -10.212 -3.320 1.00 90.62 95 GLY A O 1
ATOM 769 N N . GLU A 1 96 ? -12.197 -10.513 -3.903 1.00 88.44 96 GLU A N 1
ATOM 770 C CA . GLU A 1 96 ? -12.661 -9.222 -3.395 1.00 88.44 96 GLU A CA 1
ATOM 771 C C . GLU A 1 96 ? -12.555 -9.130 -1.870 1.00 88.44 96 GLU A C 1
ATOM 773 O O . GLU A 1 96 ? -12.909 -10.053 -1.128 1.00 88.44 96 GLU A O 1
ATOM 778 N N . ARG A 1 97 ? -12.092 -7.971 -1.398 1.00 88.38 97 ARG A N 1
ATOM 779 C CA . ARG A 1 97 ? -12.067 -7.646 0.024 1.00 88.38 97 ARG A CA 1
ATOM 780 C C . ARG A 1 97 ? -13.478 -7.338 0.525 1.00 88.38 97 ARG A C 1
ATOM 782 O O . ARG A 1 97 ? -14.275 -6.680 -0.138 1.00 88.38 97 ARG A O 1
ATOM 789 N N . ILE A 1 98 ? -13.763 -7.760 1.754 1.00 83.88 98 ILE A N 1
ATOM 790 C CA . ILE A 1 98 ? -15.020 -7.442 2.436 1.00 83.88 98 ILE A CA 1
ATOM 791 C C . ILE A 1 98 ? -15.001 -5.967 2.863 1.00 83.88 98 ILE A C 1
ATOM 793 O O . ILE A 1 98 ? -14.319 -5.602 3.819 1.00 83.88 98 ILE A O 1
ATOM 797 N N . GLU A 1 99 ? -15.769 -5.135 2.161 1.00 78.31 99 GLU A N 1
ATOM 798 C CA . GLU A 1 99 ? -15.942 -3.703 2.470 1.00 78.31 99 GLU A CA 1
ATOM 799 C C . GLU A 1 99 ? -17.255 -3.398 3.198 1.00 78.31 99 GLU A C 1
ATOM 801 O O . GLU A 1 99 ? -17.378 -2.404 3.913 1.00 78.31 99 GLU A O 1
ATOM 806 N N . LYS A 1 100 ? -18.274 -4.239 2.996 1.00 73.94 100 LYS A N 1
ATOM 807 C CA . LYS A 1 100 ? -19.617 -4.061 3.556 1.00 73.94 100 LYS A CA 1
ATOM 808 C C . LYS A 1 100 ? -20.209 -5.411 3.931 1.00 73.94 100 LYS A C 1
ATOM 810 O O . LYS A 1 100 ? -19.954 -6.415 3.270 1.00 73.94 100 LYS A O 1
ATOM 815 N N . ILE A 1 101 ? -21.027 -5.425 4.980 1.00 68.75 101 ILE A N 1
ATOM 816 C CA . ILE A 1 101 ? -21.787 -6.615 5.370 1.00 68.75 101 ILE A CA 1
ATOM 817 C C . ILE A 1 101 ? -22.960 -6.767 4.387 1.00 68.75 101 ILE A C 1
ATOM 819 O O . ILE A 1 101 ? -23.746 -5.822 4.248 1.00 68.75 101 ILE A O 1
ATOM 823 N N . PRO A 1 102 ? -23.111 -7.917 3.704 1.00 63.03 102 PRO A N 1
ATOM 824 C CA . PRO A 1 102 ? -24.252 -8.159 2.829 1.00 63.03 102 PRO A CA 1
ATOM 825 C C . PRO A 1 102 ? -25.568 -8.032 3.613 1.00 63.03 102 PRO A C 1
ATOM 827 O O . PRO A 1 102 ? -25.738 -8.678 4.643 1.00 63.03 102 PRO A O 1
ATOM 830 N N . GLY A 1 103 ? -26.500 -7.204 3.131 1.00 63.09 103 GLY A N 1
ATOM 831 C CA . GLY A 1 103 ? -27.852 -7.082 3.701 1.00 63.09 103 GLY A CA 1
ATOM 832 C C . GLY A 1 103 ? -28.127 -5.840 4.557 1.00 63.09 103 GLY A C 1
ATOM 833 O O . GLY A 1 103 ? -29.280 -5.614 4.912 1.00 63.09 103 GLY A O 1
ATOM 834 N N . ILE A 1 104 ? -27.132 -4.990 4.831 1.00 53.06 104 ILE A N 1
ATOM 835 C CA . ILE A 1 104 ? -27.362 -3.663 5.425 1.00 53.06 104 ILE A CA 1
ATOM 836 C C . ILE A 1 104 ? -27.489 -2.644 4.287 1.00 53.06 104 ILE A C 1
ATOM 838 O O . ILE A 1 104 ? -26.498 -2.260 3.666 1.00 53.06 104 ILE A O 1
ATOM 842 N N . ARG A 1 105 ? -28.725 -2.226 3.985 1.00 42.38 105 ARG A N 1
ATOM 843 C CA . ARG A 1 105 ? -28.973 -1.000 3.214 1.00 42.38 105 ARG A CA 1
ATOM 844 C C . ARG A 1 105 ? -28.791 0.180 4.166 1.00 42.38 105 ARG A C 1
ATOM 846 O O . ARG A 1 105 ? -29.438 0.209 5.210 1.00 42.38 105 ARG A O 1
ATOM 853 N N . ILE A 1 106 ? -27.889 1.090 3.812 1.00 47.31 106 ILE A N 1
ATOM 854 C CA . ILE A 1 106 ? -27.827 2.437 4.393 1.00 47.31 106 ILE A CA 1
ATOM 855 C C . ILE A 1 106 ? -28.869 3.290 3.676 1.00 47.31 106 ILE A C 1
ATOM 857 O O . ILE A 1 106 ? -28.975 3.114 2.438 1.00 47.31 106 ILE A O 1
#

Radius of gyration: 18.86 Å; chains: 1; bounding box: 48×43×41 Å

Foldseek 3Di:
DVVVVDDPVPPVVCCPDCCNVPVVQVLVCQQQCAHPVRHGDADFDDDPDTDGSSNHHPDDDDDDDDDDDDPVCVVVCVCVLVCQQVVCVVVPVDDDGDNDDPPDDD